Protein AF-A0A924AT31-F1 (afdb_monomer_lite)

Structure (mmCIF, N/CA/C/O backbone):
data_AF-A0A924AT31-F1
#
_entry.id   AF-A0A924AT31-F1
#
loop_
_atom_site.group_PDB
_atom_site.id
_atom_site.type_symbol
_atom_site.label_atom_id
_atom_site.label_alt_id
_atom_site.label_comp_id
_atom_site.label_asym_id
_atom_site.label_entity_id
_atom_site.label_seq_id
_atom_site.pdbx_PDB_ins_code
_atom_site.Cartn_x
_atom_site.Cartn_y
_atom_site.Cartn_z
_atom_site.occupancy
_atom_site.B_iso_or_equiv
_atom_site.auth_seq_id
_atom_site.auth_comp_id
_atom_site.auth_asym_id
_atom_site.auth_atom_id
_atom_site.pdbx_PDB_model_num
ATOM 1 N N . TYR A 1 1 ? 5.085 1.064 15.880 1.00 49.09 1 TYR A N 1
ATOM 2 C CA . TYR A 1 1 ? 4.529 2.422 16.026 1.00 49.09 1 TYR A CA 1
ATOM 3 C C . TYR A 1 1 ? 3.525 2.724 14.908 1.00 49.09 1 TYR A C 1
ATOM 5 O O . TYR A 1 1 ? 3.756 3.600 14.100 1.00 49.09 1 TYR A O 1
ATOM 13 N N . GLY A 1 2 ? 2.410 1.987 14.842 1.00 48.53 2 GLY A N 1
ATOM 14 C CA . GLY A 1 2 ? 1.336 2.223 13.856 1.00 48.53 2 GLY A CA 1
ATOM 15 C C . GLY A 1 2 ? -0.056 1.879 14.395 1.00 48.53 2 GLY A C 1
ATOM 16 O O . GLY A 1 2 ? -0.983 1.671 13.627 1.00 48.53 2 GLY A O 1
ATOM 17 N N . ALA A 1 3 ? -0.184 1.761 15.721 1.00 55.31 3 ALA A N 1
ATOM 18 C CA . ALA A 1 3 ? -1.409 1.339 1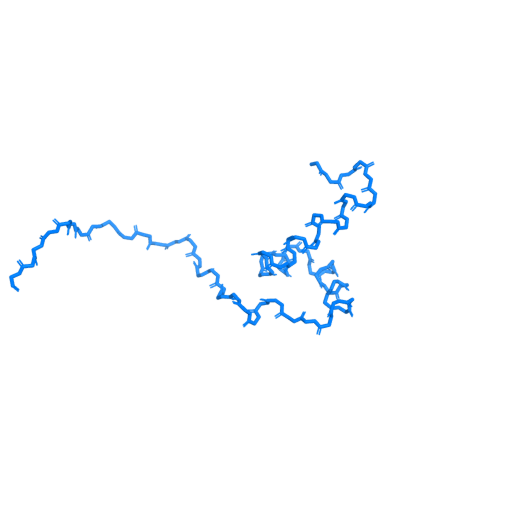6.406 1.00 55.31 3 ALA A CA 1
ATOM 19 C C . ALA A 1 3 ? -2.009 2.449 17.293 1.00 55.31 3 ALA A C 1
ATOM 21 O O . ALA A 1 3 ? -2.934 2.189 18.055 1.00 5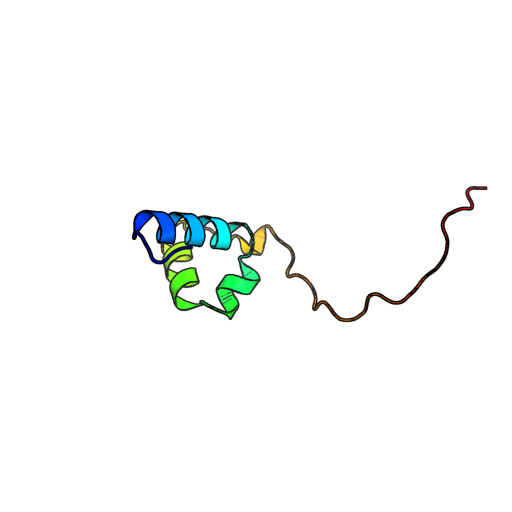5.31 3 ALA A O 1
ATOM 22 N N . THR A 1 4 ? -1.474 3.672 17.225 1.00 62.66 4 THR A N 1
ATOM 23 C CA . THR A 1 4 ? -1.843 4.795 18.105 1.00 62.66 4 THR A CA 1
ATOM 24 C C . THR A 1 4 ? -2.868 5.745 17.484 1.00 62.66 4 THR A C 1
ATOM 26 O O . THR A 1 4 ? -3.624 6.372 18.221 1.00 62.66 4 THR A O 1
ATOM 29 N N . SER A 1 5 ? -2.956 5.826 16.150 1.00 82.75 5 SER A N 1
ATOM 30 C CA . SER A 1 5 ? -3.978 6.603 15.437 1.00 82.75 5 SER A CA 1
ATOM 31 C C . SER A 1 5 ? -4.242 6.038 14.031 1.00 82.75 5 SER A C 1
ATOM 33 O O . SER A 1 5 ? -3.288 5.657 13.346 1.00 82.75 5 SER A O 1
ATOM 35 N N . PRO A 1 6 ? -5.500 6.026 13.542 1.00 85.94 6 PRO A N 1
ATOM 36 C CA . PRO A 1 6 ? -5.832 5.604 12.177 1.00 85.94 6 PRO A CA 1
ATOM 37 C C . PRO A 1 6 ? -5.056 6.349 11.078 1.00 85.94 6 PRO A C 1
ATOM 39 O O . PRO A 1 6 ? -4.746 5.766 10.041 1.00 85.94 6 PRO A O 1
ATOM 42 N N . ALA A 1 7 ? -4.713 7.621 11.305 1.00 89.88 7 ALA A N 1
ATOM 43 C CA . ALA A 1 7 ? -3.952 8.420 10.345 1.00 89.88 7 ALA A CA 1
ATOM 44 C C . ALA A 1 7 ? -2.496 7.942 10.216 1.00 89.88 7 ALA A C 1
ATOM 46 O O . ALA A 1 7 ? -1.979 7.833 9.106 1.00 89.88 7 ALA A O 1
ATOM 47 N N . GLU A 1 8 ? -1.855 7.602 11.339 1.00 90.81 8 GLU A N 1
ATOM 48 C CA . GLU A 1 8 ? -0.494 7.048 11.349 1.00 90.81 8 GLU A CA 1
ATOM 49 C C . GLU A 1 8 ? -0.460 5.689 10.649 1.00 90.81 8 GLU A C 1
ATOM 51 O O . GLU A 1 8 ? 0.434 5.427 9.848 1.00 90.81 8 GLU A O 1
ATOM 56 N N . PHE A 1 9 ? -1.465 4.843 10.899 1.00 91.69 9 PHE A N 1
ATOM 57 C CA . PHE A 1 9 ? -1.586 3.558 10.217 1.00 91.69 9 PHE A CA 1
ATOM 58 C C . PHE A 1 9 ? -1.678 3.734 8.698 1.00 91.69 9 PHE A C 1
ATOM 60 O O . PHE A 1 9 ? -0.959 3.065 7.959 1.00 91.69 9 PHE A O 1
ATOM 67 N N . PHE A 1 10 ? -2.531 4.650 8.229 1.00 93.62 10 PHE A N 1
ATOM 68 C CA . PHE A 1 10 ? -2.700 4.892 6.797 1.00 93.62 10 PHE A CA 1
ATOM 69 C C . PHE A 1 10 ? -1.425 5.432 6.138 1.00 93.62 10 PHE A C 1
ATOM 71 O O . PHE A 1 10 ? -1.081 5.000 5.035 1.00 93.62 10 PHE A O 1
ATOM 78 N N . ALA A 1 11 ? -0.708 6.333 6.816 1.00 95.19 11 ALA A N 1
ATOM 79 C CA . ALA A 1 11 ? 0.572 6.847 6.340 1.00 95.19 11 ALA A CA 1
ATOM 80 C C . ALA A 1 11 ? 1.597 5.713 6.173 1.00 95.19 11 ALA A C 1
ATOM 82 O O . ALA A 1 11 ? 2.088 5.500 5.067 1.00 95.19 11 ALA A O 1
ATOM 83 N N . VAL A 1 12 ? 1.816 4.906 7.218 1.00 95.88 12 VAL A N 1
ATOM 84 C CA . VAL A 1 12 ? 2.768 3.778 7.188 1.00 95.88 12 VAL A CA 1
ATOM 85 C C . VAL A 1 12 ? 2.369 2.725 6.150 1.00 95.88 12 VAL A C 1
ATOM 87 O O . VAL A 1 12 ? 3.221 2.162 5.458 1.00 95.88 12 VAL A O 1
ATOM 90 N N . ALA A 1 13 ? 1.070 2.449 6.009 1.00 96.44 13 ALA A N 1
ATOM 91 C CA . ALA A 1 13 ? 0.567 1.521 5.002 1.00 96.44 13 ALA A CA 1
ATOM 92 C C . ALA A 1 13 ? 0.818 2.043 3.578 1.00 96.44 13 ALA A C 1
ATOM 94 O O . ALA A 1 13 ? 1.209 1.270 2.707 1.00 96.44 13 ALA A O 1
ATOM 95 N N . THR A 1 14 ? 0.649 3.349 3.353 1.00 97.56 14 THR A N 1
ATOM 96 C CA . THR A 1 14 ? 0.947 3.998 2.070 1.00 97.56 14 THR A CA 1
ATOM 97 C C . THR A 1 14 ? 2.443 3.962 1.758 1.00 97.56 14 THR A C 1
ATOM 99 O O . THR A 1 14 ? 2.814 3.593 0.646 1.00 97.56 14 THR A O 1
ATOM 102 N N . GLU A 1 15 ? 3.309 4.276 2.725 1.00 97.50 15 GLU A N 1
ATOM 103 C CA . GLU A 1 15 ? 4.767 4.171 2.562 1.00 97.50 15 GLU A CA 1
ATOM 104 C C . GLU A 1 15 ? 5.166 2.739 2.190 1.00 97.50 15 GLU A C 1
ATOM 106 O O . GLU A 1 15 ? 5.838 2.504 1.187 1.00 97.50 15 GLU A O 1
ATOM 111 N N . THR A 1 16 ? 4.653 1.757 2.933 1.00 97.25 16 THR A N 1
ATOM 112 C CA . THR A 1 16 ? 4.944 0.339 2.688 1.00 97.25 16 THR A CA 1
ATOM 113 C C . THR A 1 16 ? 4.437 -0.121 1.316 1.00 97.25 16 THR A C 1
ATOM 115 O O . THR A 1 16 ? 5.116 -0.904 0.649 1.00 97.25 16 THR A O 1
ATOM 118 N N . PHE A 1 17 ? 3.281 0.378 0.867 1.00 97.94 17 PHE A N 1
ATOM 119 C CA . PHE A 1 17 ? 2.711 0.057 -0.442 1.00 97.94 17 PHE A CA 1
ATOM 120 C C . PHE A 1 17 ? 3.626 0.482 -1.589 1.00 97.94 17 PHE A C 1
ATOM 122 O O . PHE A 1 17 ? 3.767 -0.273 -2.544 1.00 97.94 17 PHE A O 1
ATOM 129 N N . PHE A 1 18 ? 4.280 1.641 -1.499 1.00 97.19 18 PHE A N 1
ATOM 130 C CA . PHE A 1 18 ? 5.180 2.112 -2.554 1.00 97.19 18 PHE A CA 1
ATOM 131 C C . PHE A 1 18 ? 6.616 1.598 -2.404 1.00 97.19 18 PHE A C 1
ATOM 133 O O . PHE A 1 18 ? 7.246 1.274 -3.408 1.00 97.19 18 PHE A O 1
ATOM 140 N N . GLU A 1 19 ? 7.135 1.481 -1.181 1.00 96.19 19 GLU A N 1
ATOM 141 C CA . GLU A 1 19 ? 8.526 1.069 -0.951 1.00 96.19 19 GLU A CA 1
ATOM 142 C C . GLU A 1 19 ? 8.733 -0.446 -1.025 1.00 96.19 19 GLU A C 1
ATOM 144 O O . GLU A 1 19 ? 9.764 -0.922 -1.502 1.00 96.19 19 GLU A O 1
ATOM 149 N N . LYS A 1 20 ? 7.772 -1.222 -0.512 1.00 96.75 20 LYS A N 1
ATOM 150 C CA . LYS A 1 20 ? 7.894 -2.674 -0.306 1.00 96.75 20 LYS A CA 1
ATOM 151 C C . LYS A 1 20 ? 6.674 -3.434 -0.843 1.00 96.75 20 LYS A C 1
ATOM 153 O O . LYS A 1 20 ? 6.119 -4.292 -0.145 1.00 96.75 20 LYS A O 1
ATOM 158 N N . PRO A 1 21 ? 6.257 -3.186 -2.099 1.00 96.75 21 PRO A N 1
ATOM 159 C CA . PRO A 1 21 ? 4.982 -3.675 -2.612 1.00 96.75 21 PRO A CA 1
ATOM 160 C C . PRO A 1 21 ? 4.904 -5.202 -2.688 1.00 96.75 21 PRO A C 1
ATOM 162 O O . PRO A 1 21 ? 3.864 -5.782 -2.385 1.00 96.75 21 PRO A O 1
ATOM 165 N N . TRP A 1 22 ? 6.009 -5.872 -3.029 1.00 96.75 22 TRP A N 1
ATOM 166 C CA . TRP A 1 22 ? 6.079 -7.335 -3.071 1.00 96.75 22 TRP A CA 1
ATOM 167 C C . TRP A 1 22 ? 5.828 -7.949 -1.689 1.00 96.75 22 TRP A C 1
ATOM 169 O O . TRP A 1 22 ? 4.908 -8.747 -1.522 1.00 96.75 22 TRP A O 1
ATOM 179 N N . GLN A 1 23 ? 6.567 -7.488 -0.679 1.00 96.50 23 GLN A N 1
ATOM 180 C CA . GLN A 1 23 ? 6.480 -7.983 0.698 1.00 96.50 23 GLN A CA 1
ATOM 181 C C . GLN A 1 23 ? 5.107 -7.696 1.317 1.00 96.50 23 GLN A C 1
ATOM 183 O O . GLN A 1 23 ? 4.556 -8.536 2.029 1.00 96.50 23 GLN A O 1
ATOM 188 N N . MET A 1 24 ? 4.531 -6.526 1.024 1.00 97.38 24 MET A N 1
ATOM 189 C CA . MET A 1 24 ? 3.183 -6.179 1.462 1.00 97.38 24 MET A CA 1
ATOM 190 C C . MET A 1 24 ? 2.123 -7.057 0.791 1.00 97.38 24 MET A C 1
ATOM 192 O O . MET A 1 24 ? 1.222 -7.532 1.477 1.00 97.38 24 MET A O 1
ATOM 196 N N . SER A 1 25 ? 2.247 -7.323 -0.514 1.00 97.06 25 SER A N 1
ATOM 197 C CA . SER A 1 25 ? 1.307 -8.186 -1.241 1.00 97.06 25 SER A CA 1
ATOM 198 C C . SER A 1 25 ? 1.325 -9.641 -0.755 1.00 97.06 25 SER A C 1
ATOM 200 O O . SER A 1 25 ? 0.288 -10.296 -0.776 1.00 97.06 25 SER A O 1
ATOM 202 N N . GLU A 1 26 ? 2.467 -10.127 -0.260 1.00 96.75 26 GLU A N 1
ATOM 203 C CA . GLU A 1 26 ? 2.610 -11.478 0.299 1.00 96.75 26 GLU A CA 1
ATOM 204 C C . GLU A 1 26 ? 2.107 -11.577 1.745 1.00 96.75 26 GLU A C 1
ATOM 206 O O . GLU A 1 26 ? 1.406 -12.523 2.098 1.00 96.75 26 GLU A O 1
ATOM 211 N N . ARG A 1 27 ? 2.467 -10.612 2.603 1.00 96.94 27 ARG A N 1
ATOM 212 C CA . ARG A 1 27 ? 2.185 -10.676 4.051 1.00 96.94 27 ARG A CA 1
ATOM 213 C C . ARG A 1 27 ? 0.840 -10.065 4.442 1.00 96.94 27 ARG A C 1
ATOM 215 O O . ARG A 1 27 ? 0.274 -10.446 5.463 1.00 96.94 27 ARG A O 1
ATOM 222 N N . HIS A 1 28 ? 0.336 -9.120 3.651 1.00 97.00 28 HIS A N 1
ATOM 223 C CA . HIS A 1 28 ? -0.868 -8.334 3.926 1.00 97.00 28 HIS A CA 1
ATOM 224 C C . HIS A 1 28 ? -1.710 -8.143 2.652 1.00 97.00 28 HIS A C 1
ATOM 226 O O . HIS A 1 28 ? -2.064 -7.020 2.289 1.00 97.00 28 HIS A O 1
ATOM 232 N N . ALA A 1 29 ? -2.033 -9.247 1.970 1.00 97.56 29 ALA A N 1
ATOM 233 C CA . ALA A 1 29 ? -2.706 -9.244 0.668 1.00 97.56 29 ALA A CA 1
ATOM 234 C C . ALA A 1 29 ? -4.029 -8.455 0.644 1.00 97.56 29 ALA A C 1
ATOM 236 O O . ALA A 1 29 ? -4.284 -7.723 -0.310 1.00 97.56 29 ALA A O 1
ATOM 237 N N . GLU A 1 30 ? -4.852 -8.558 1.694 1.00 98.12 30 GLU A N 1
ATOM 238 C CA . GLU A 1 30 ? -6.121 -7.818 1.784 1.00 98.12 30 GLU A CA 1
ATOM 239 C C . GLU A 1 30 ? -5.886 -6.303 1.825 1.00 98.12 30 GLU A C 1
ATOM 241 O O . GLU A 1 30 ? -6.466 -5.564 1.033 1.00 98.12 30 GLU A O 1
ATOM 246 N N . LEU A 1 31 ? -4.965 -5.841 2.677 1.00 97.62 31 LEU A N 1
ATOM 247 C CA . LEU A 1 31 ? -4.620 -4.423 2.787 1.00 97.62 31 LEU A CA 1
ATOM 248 C C . LEU A 1 31 ? -3.977 -3.892 1.500 1.00 97.62 31 LEU A C 1
ATOM 250 O O . LEU A 1 31 ? -4.312 -2.797 1.051 1.00 97.62 31 LEU A O 1
ATOM 254 N N . PHE A 1 32 ? -3.086 -4.672 0.880 1.00 98.31 32 PHE A N 1
ATOM 255 C CA . PHE A 1 32 ? -2.525 -4.335 -0.428 1.00 98.31 32 PHE A CA 1
ATOM 256 C C . PHE A 1 32 ? -3.632 -4.190 -1.479 1.00 98.31 32 PHE A C 1
ATOM 258 O O . PHE A 1 32 ? -3.615 -3.241 -2.257 1.00 98.31 32 PHE A O 1
ATOM 265 N N . GLY A 1 33 ? -4.620 -5.091 -1.478 1.00 98.31 33 GLY A N 1
ATOM 266 C CA . GLY A 1 33 ? -5.777 -5.035 -2.369 1.00 98.31 33 GLY A CA 1
ATOM 267 C C . GLY A 1 33 ? -6.609 -3.764 -2.194 1.00 98.31 33 GLY A C 1
ATOM 268 O O . GLY A 1 33 ? -7.011 -3.158 -3.187 1.00 98.31 33 GLY A O 1
ATOM 269 N N . GLU A 1 34 ? -6.831 -3.318 -0.957 1.00 98.50 34 GLU A N 1
ATOM 270 C CA . GLU A 1 34 ? -7.548 -2.066 -0.690 1.00 98.50 34 GLU A CA 1
ATOM 271 C C . GLU A 1 34 ? -6.766 -0.837 -1.174 1.00 98.50 34 GLU A C 1
ATOM 273 O O . GLU A 1 34 ? -7.328 0.022 -1.859 1.00 98.50 34 GLU A O 1
ATOM 278 N N . LEU A 1 35 ? -5.456 -0.776 -0.919 1.00 98.50 35 LEU A N 1
ATOM 279 C CA . LEU A 1 35 ? -4.612 0.321 -1.407 1.00 98.50 35 LEU A CA 1
ATOM 280 C C . LEU A 1 35 ? -4.456 0.306 -2.931 1.00 98.50 35 LEU A C 1
ATOM 282 O O . LEU A 1 35 ? -4.446 1.366 -3.555 1.00 98.50 35 LEU A O 1
ATOM 286 N N . PHE A 1 36 ? -4.426 -0.875 -3.548 1.00 98.31 36 PHE A N 1
ATOM 287 C CA . PHE A 1 36 ? -4.436 -1.027 -4.999 1.00 98.31 36 PHE A CA 1
ATOM 288 C C . PHE A 1 36 ? -5.719 -0.456 -5.615 1.00 98.31 36 PHE A C 1
ATOM 290 O O . PHE A 1 36 ? -5.659 0.297 -6.586 1.00 98.31 36 PHE A O 1
ATOM 297 N N . LYS A 1 37 ? -6.890 -0.761 -5.035 1.00 98.44 37 LYS A N 1
ATOM 298 C CA . LYS A 1 37 ? -8.173 -0.184 -5.473 1.00 98.44 37 LYS A CA 1
ATOM 299 C C . LYS A 1 37 ? -8.207 1.332 -5.273 1.00 98.44 37 LYS A C 1
ATOM 301 O O . LYS A 1 37 ? -8.733 2.037 -6.131 1.00 98.44 37 LYS A O 1
ATOM 306 N N .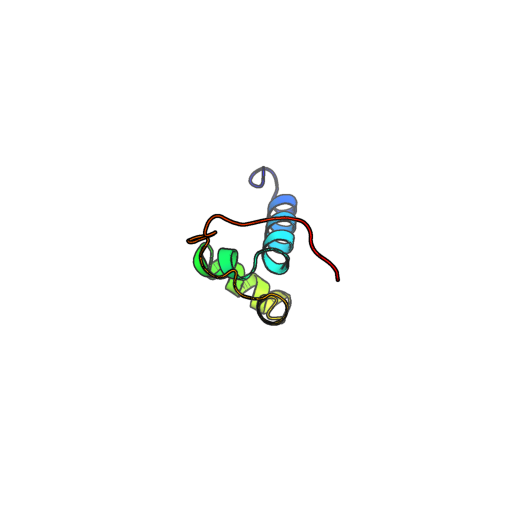 TYR A 1 38 ? -7.648 1.820 -4.165 1.00 98.12 38 TYR A N 1
ATOM 307 C CA . TYR A 1 38 ? -7.625 3.240 -3.819 1.00 98.12 38 TYR 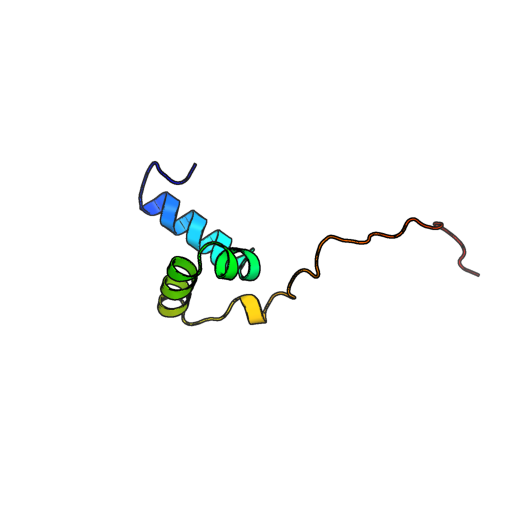A CA 1
ATOM 308 C C . TYR A 1 38 ? -6.712 4.059 -4.746 1.00 98.12 38 TYR A C 1
ATOM 310 O O . TYR A 1 38 ? -7.174 5.008 -5.376 1.00 98.12 38 TYR A O 1
ATOM 318 N N . TYR A 1 39 ? -5.438 3.675 -4.879 1.00 98.12 39 TYR A N 1
ATOM 319 C CA . TYR A 1 39 ? -4.451 4.405 -5.684 1.00 98.12 39 TYR A CA 1
ATOM 320 C C . TYR A 1 39 ? -4.507 4.074 -7.179 1.00 98.12 39 TYR A C 1
ATOM 322 O O . TYR A 1 39 ? -4.028 4.859 -7.994 1.00 98.12 39 TYR A O 1
ATOM 330 N N . ARG A 1 40 ? -5.108 2.937 -7.556 1.00 98.31 40 ARG A N 1
ATOM 331 C CA . ARG A 1 40 ? -5.290 2.482 -8.948 1.00 98.31 40 ARG A CA 1
ATOM 332 C C . ARG A 1 40 ? -3.983 2.314 -9.731 1.00 98.31 40 ARG A C 1
ATOM 334 O O . ARG A 1 40 ? -3.970 2.451 -10.953 1.00 98.31 40 ARG A O 1
ATOM 341 N N . VAL A 1 41 ? -2.899 1.990 -9.032 1.00 97.50 41 VAL A N 1
ATOM 342 C CA . VAL A 1 41 ? -1.572 1.723 -9.602 1.00 97.50 41 VAL A CA 1
ATOM 343 C C . VAL A 1 41 ? -1.001 0.433 -9.020 1.00 97.50 41 VAL A C 1
ATOM 345 O O . VAL A 1 41 ? -1.282 0.102 -7.869 1.00 97.50 41 VAL A O 1
ATOM 348 N N . ASP A 1 42 ? -0.188 -0.280 -9.806 1.00 97.50 42 ASP A N 1
ATOM 349 C CA . ASP A 1 42 ? 0.609 -1.406 -9.310 1.00 97.50 42 ASP A CA 1
ATOM 350 C C . ASP A 1 42 ? 2.067 -0.969 -9.073 1.00 97.50 42 ASP A C 1
ATOM 352 O O . ASP A 1 42 ? 2.853 -0.948 -10.024 1.00 97.50 42 ASP A O 1
ATOM 356 N N . PRO A 1 43 ? 2.471 -0.635 -7.835 1.00 96.69 43 PRO A N 1
ATOM 357 C CA . PRO A 1 43 ? 3.854 -0.259 -7.537 1.00 96.69 43 PRO A CA 1
ATOM 358 C C . PRO A 1 43 ? 4.864 -1.385 -7.808 1.00 96.69 43 PRO A C 1
ATOM 360 O O . PRO A 1 43 ? 6.044 -1.110 -8.015 1.00 96.69 43 PRO A O 1
ATOM 363 N N . ARG A 1 44 ? 4.428 -2.652 -7.896 1.00 96.25 44 ARG A N 1
ATOM 364 C CA . ARG A 1 44 ? 5.302 -3.778 -8.278 1.00 96.25 44 ARG A CA 1
ATOM 365 C C . ARG A 1 44 ? 5.801 -3.670 -9.715 1.00 96.25 44 ARG A C 1
ATOM 367 O O . ARG A 1 44 ? 6.839 -4.233 -10.035 1.00 96.25 44 ARG A O 1
ATOM 374 N N . ALA A 1 45 ? 5.100 -2.928 -10.574 1.00 96.12 45 ALA A N 1
ATOM 375 C CA . ALA A 1 45 ? 5.555 -2.658 -11.935 1.00 96.12 45 ALA A CA 1
ATOM 376 C C . ALA A 1 45 ? 6.774 -1.716 -11.981 1.00 96.12 45 ALA A C 1
ATOM 378 O O . ALA A 1 45 ? 7.404 -1.589 -13.029 1.00 96.12 45 ALA A O 1
ATOM 379 N N . TRP A 1 46 ? 7.104 -1.047 -10.870 1.00 93.81 46 TRP A N 1
ATOM 380 C CA . TRP A 1 46 ? 8.198 -0.074 -10.786 1.00 93.81 46 TRP A CA 1
ATOM 381 C C . TRP A 1 46 ? 9.435 -0.615 -10.069 1.00 93.81 46 TRP A C 1
ATOM 383 O O . TRP A 1 46 ? 10.513 -0.039 -10.201 1.00 93.81 46 TRP A O 1
ATOM 393 N N . VAL A 1 47 ? 9.301 -1.719 -9.327 1.00 90.44 47 VAL A N 1
ATOM 394 C CA . VAL A 1 47 ? 10.391 -2.315 -8.547 1.00 90.44 47 VAL A CA 1
ATOM 395 C C . VAL A 1 47 ? 10.564 -3.789 -8.893 1.00 90.44 47 VAL A C 1
ATOM 397 O O . VAL A 1 47 ? 9.608 -4.566 -8.881 1.00 90.44 47 VAL A O 1
ATOM 400 N N . ALA A 1 48 ? 11.801 -4.198 -9.178 1.00 88.88 48 ALA A N 1
ATOM 401 C CA . ALA A 1 48 ? 12.115 -5.610 -9.363 1.00 88.88 48 ALA A CA 1
ATOM 402 C C . ALA A 1 48 ? 11.771 -6.386 -8.083 1.00 88.88 48 ALA A C 1
ATOM 404 O O . ALA A 1 48 ? 12.037 -5.914 -6.975 1.00 88.88 48 ALA A O 1
ATOM 405 N N . GLN A 1 49 ? 11.181 -7.574 -8.225 1.00 81.19 49 GLN A N 1
ATOM 406 C CA . GLN A 1 49 ? 11.005 -8.466 -7.085 1.00 81.19 49 GLN A CA 1
ATOM 407 C 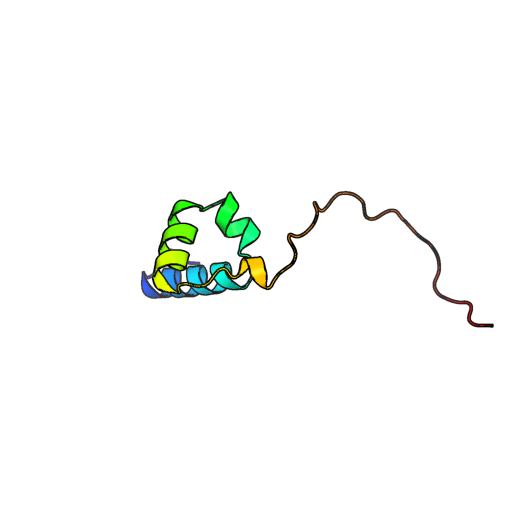C . GLN A 1 49 ? 12.397 -8.810 -6.559 1.00 81.19 49 GLN A C 1
ATOM 409 O O . GLN A 1 49 ? 13.214 -9.345 -7.310 1.00 81.19 49 GLN A O 1
ATOM 414 N N . SER A 1 50 ? 12.690 -8.458 -5.304 1.00 66.50 50 SER A N 1
ATOM 415 C C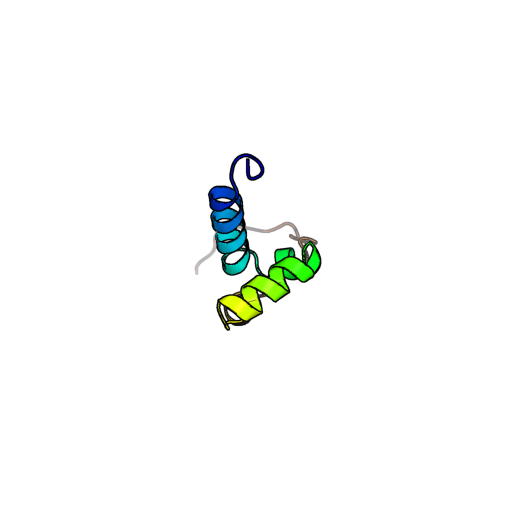A . SER A 1 50 ? 13.958 -8.814 -4.672 1.00 66.50 50 SER A CA 1
ATOM 416 C C . SER A 1 50 ? 14.100 -10.332 -4.729 1.00 66.50 50 SER A C 1
ATOM 418 O O . SER A 1 50 ? 13.401 -11.051 -4.015 1.00 66.50 50 SER A O 1
ATOM 420 N N . ALA A 1 51 ? 14.954 -10.821 -5.629 1.00 58.12 51 ALA A N 1
ATOM 421 C CA . ALA A 1 51 ? 15.276 -12.232 -5.716 1.00 58.12 51 ALA A CA 1
ATOM 422 C C . ALA A 1 51 ? 15.825 -12.659 -4.352 1.00 58.12 51 ALA A C 1
ATOM 424 O O . ALA A 1 51 ? 16.715 -11.993 -3.825 1.00 58.12 51 ALA A O 1
ATOM 425 N N . ALA A 1 52 ? 15.224 -13.708 -3.786 1.00 53.00 52 ALA A N 1
ATOM 426 C CA . ALA A 1 52 ? 15.544 -14.324 -2.505 1.00 53.00 52 ALA A CA 1
ATOM 427 C C . ALA A 1 52 ? 16.974 -14.024 -2.024 1.00 53.00 52 ALA A C 1
ATOM 429 O O . ALA A 1 52 ? 17.952 -14.416 -2.662 1.00 53.00 52 ALA A O 1
ATOM 430 N N . GLU A 1 53 ? 17.087 -13.337 -0.888 1.00 52.56 53 GLU A N 1
ATOM 431 C CA . GLU A 1 53 ? 18.340 -13.196 -0.153 1.00 52.56 53 GLU A CA 1
ATOM 432 C C . GLU A 1 53 ? 18.863 -14.602 0.181 1.00 52.56 53 GLU A C 1
ATOM 434 O O . GLU A 1 53 ? 18.410 -15.246 1.125 1.00 52.56 53 GLU A O 1
ATOM 439 N N . GLY A 1 54 ? 19.747 -15.132 -0.664 1.00 54.16 54 GLY A N 1
ATOM 440 C CA . GLY A 1 54 ? 20.109 -16.543 -0.581 1.00 54.16 54 GLY A CA 1
ATOM 441 C C . GLY A 1 54 ? 21.167 -17.017 -1.568 1.00 54.16 54 GLY A C 1
ATOM 442 O O . GLY A 1 54 ? 21.067 -18.150 -2.014 1.00 54.16 54 GLY A O 1
ATOM 443 N N . ASN A 1 55 ? 22.144 -16.177 -1.932 1.00 51.69 55 ASN A N 1
ATOM 444 C CA . ASN A 1 55 ? 23.554 -16.573 -2.099 1.00 51.69 55 ASN A CA 1
ATOM 445 C C . ASN A 1 55 ? 24.398 -15.367 -2.542 1.00 51.69 55 ASN A C 1
ATOM 447 O O . ASN A 1 55 ? 24.620 -15.140 -3.731 1.00 51.69 55 ASN A O 1
ATOM 451 N N . VAL A 1 56 ? 24.916 -14.596 -1.584 1.00 55.72 56 VAL A N 1
ATOM 452 C CA . VAL A 1 56 ? 26.071 -13.736 -1.869 1.00 55.72 56 VAL A CA 1
ATOM 453 C C . VAL A 1 56 ? 27.304 -14.630 -1.753 1.00 55.72 56 VAL A C 1
ATOM 455 O O . VAL A 1 56 ? 27.857 -14.820 -0.672 1.00 55.72 56 VAL A O 1
ATOM 458 N N . HIS A 1 57 ? 27.676 -15.262 -2.867 1.00 54.56 57 HIS A N 1
ATOM 459 C CA . HIS A 1 57 ? 28.934 -15.993 -2.981 1.00 54.56 57 HIS A CA 1
ATOM 460 C C . HIS A 1 57 ? 30.117 -15.047 -2.717 1.00 54.56 57 HIS A C 1
ATOM 462 O O . HIS A 1 57 ? 30.177 -13.918 -3.200 1.00 54.56 57 HIS A O 1
ATOM 468 N N . HIS A 1 58 ? 31.059 -15.541 -1.922 1.00 54.84 58 HIS A N 1
ATOM 469 C CA . HIS A 1 58 ? 32.271 -14.868 -1.477 1.00 54.84 58 HIS A CA 1
ATOM 470 C C . HIS A 1 58 ? 33.310 -14.711 -2.619 1.00 54.84 58 HIS A C 1
ATOM 472 O O . HIS A 1 58 ? 33.888 -15.708 -3.044 1.00 54.84 58 HIS A O 1
ATOM 478 N N . GLY A 1 59 ? 33.593 -13.463 -3.036 1.00 48.59 59 GLY A N 1
ATOM 479 C CA . GLY A 1 59 ? 34.871 -12.970 -3.616 1.00 48.59 59 GLY A CA 1
ATOM 480 C C . GLY A 1 59 ? 35.167 -13.181 -5.123 1.00 48.59 59 GLY A C 1
ATOM 481 O O . GLY A 1 59 ? 34.456 -13.945 -5.770 1.00 48.59 59 GLY A O 1
ATOM 482 N N . PRO A 1 60 ? 36.240 -12.560 -5.693 1.00 57.03 60 PRO A N 1
ATOM 483 C CA . PRO A 1 60 ? 37.263 -11.721 -5.045 1.00 57.03 60 PRO A CA 1
ATOM 484 C C . PRO A 1 60 ? 37.525 -10.336 -5.696 1.00 57.03 60 PRO A C 1
ATOM 486 O O . PRO A 1 60 ? 37.246 -10.101 -6.865 1.00 57.03 60 PRO A O 1
ATOM 489 N N . GLY A 1 61 ? 38.197 -9.467 -4.930 1.00 53.03 61 GLY A N 1
ATOM 490 C CA . GLY A 1 61 ? 39.324 -8.671 -5.437 1.00 53.03 61 GLY A CA 1
ATOM 491 C C . GLY A 1 61 ? 39.020 -7.345 -6.134 1.00 53.03 61 GLY A C 1
ATOM 492 O O . GLY A 1 61 ? 38.791 -7.287 -7.336 1.00 53.03 61 GLY A O 1
ATOM 493 N N . TYR A 1 62 ? 39.172 -6.250 -5.392 1.00 53.91 62 TYR A N 1
ATOM 494 C CA . TYR A 1 62 ? 39.452 -4.946 -5.983 1.00 53.91 62 TYR A CA 1
ATOM 495 C C . TYR A 1 62 ? 40.799 -4.966 -6.723 1.00 53.91 62 TYR A C 1
ATOM 497 O O . TYR A 1 62 ? 41.807 -5.388 -6.158 1.00 53.91 62 TYR A O 1
ATOM 505 N N . GLY A 1 63 ? 40.806 -4.406 -7.935 1.00 60.38 63 GLY A N 1
ATOM 506 C CA . GLY A 1 63 ? 42.000 -3.953 -8.646 1.00 60.38 63 GLY A CA 1
ATOM 507 C C . GLY A 1 63 ? 42.470 -4.895 -9.748 1.00 60.38 63 GLY A C 1
ATOM 508 O O . GLY A 1 63 ? 42.910 -5.993 -9.442 1.00 60.38 63 GLY A O 1
ATOM 509 N N . GLN A 1 64 ? 42.392 -4.427 -11.001 1.00 47.84 64 GLN A N 1
ATOM 510 C CA . GLN A 1 64 ? 43.418 -4.482 -12.063 1.00 47.84 64 GLN A CA 1
ATOM 511 C C . GLN A 1 64 ? 42.794 -3.902 -13.346 1.00 47.84 64 GLN A C 1
ATOM 513 O O . GLN A 1 64 ? 42.132 -4.606 -14.101 1.00 47.84 64 GLN A O 1
ATOM 518 N N . TRP A 1 65 ? 42.978 -2.597 -13.565 1.00 52.62 65 TRP A N 1
ATOM 519 C CA . TRP A 1 65 ? 42.873 -2.013 -14.903 1.00 52.62 65 TRP A CA 1
ATOM 520 C C . TRP A 1 65 ? 44.263 -2.100 -15.540 1.00 52.62 65 TRP A C 1
ATOM 522 O O . TRP A 1 65 ? 45.213 -1.540 -14.986 1.00 52.62 65 TRP A O 1
ATOM 532 N N . GLN A 1 66 ? 44.366 -2.816 -16.660 1.00 54.00 66 GLN A N 1
ATOM 533 C CA . GLN A 1 66 ? 45.418 -2.643 -17.665 1.00 54.00 66 GLN A CA 1
ATOM 534 C C . GLN A 1 66 ? 44.762 -2.161 -18.953 1.00 54.00 66 GLN A C 1
ATOM 536 O O . GLN A 1 66 ? 43.678 -2.699 -19.278 1.00 54.00 66 GLN A O 1
#

Radius of gyration: 17.9 Å; chains: 1; bounding box: 54×25×36 Å

pLDDT: mean 82.4, std 19.53, range [47.84, 98.5]

Secondary structure (DSSP, 8-state):
--SS-HHHHHHHHHHHHHHSHHHHHHH-HHHHHHHHHHH---GGGTS-----S--------S----

Foldseek 3Di:
DQPPDPVSVVVVLVVCCQPPVPVCCVPPVVSNVVVCVVVVDRSCVVDPDPDDPPDPDDDDDDDDDD

Sequence (66 aa):
YGATSPAEFFAVATETFFEKPWQMSERHAELFGELFKYYRVDPRAWVAQSAAEGNVHHGPGYGQWQ